Protein AF-A0A4J1Z6A0-F1 (afdb_monomer_lite)

Secondary structure (DSSP, 8-state):
-EEEEE--SS--HHHHHHHHHHHHHHHHT-EEEEESSGGG-----TT-EEE--HHHHHHHHHHTT-------S-GGGGGGGSS-----BHHHHHH-GGGTTEEE--SSSSSSS--EEESSGGGGTTT---TT-B-

Structure (mmCIF, N/CA/C/O backbone):
data_AF-A0A4J1Z6A0-F1
#
_entry.id   AF-A0A4J1Z6A0-F1
#
loop_
_atom_site.group_PDB
_atom_site.id
_atom_site.type_symbol
_atom_site.label_atom_id
_atom_site.l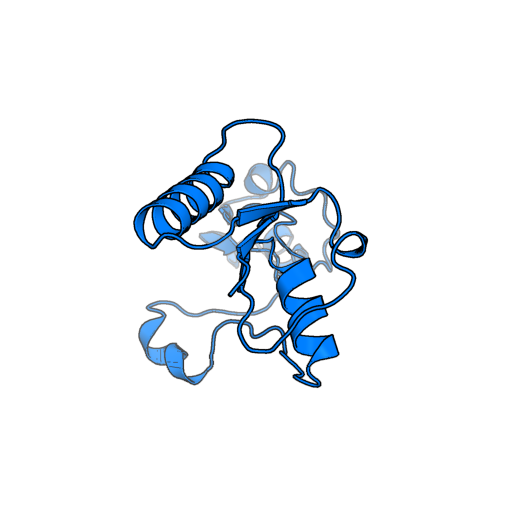abel_alt_id
_atom_site.label_comp_id
_atom_site.label_asym_id
_atom_site.label_entity_id
_atom_site.label_seq_id
_atom_site.pdbx_PDB_ins_code
_atom_site.Cartn_x
_atom_site.Cartn_y
_atom_site.Cartn_z
_atom_site.occupancy
_atom_site.B_iso_or_equiv
_atom_site.auth_seq_id
_atom_site.auth_comp_id
_atom_site.auth_asym_id
_atom_site.auth_atom_id
_atom_site.pdbx_PDB_model_num
ATOM 1 N N . MET A 1 1 ? -22.231 -5.501 18.403 1.00 88.56 1 MET A N 1
ATOM 2 C CA . MET A 1 1 ? -21.042 -5.338 17.555 1.00 88.56 1 MET A CA 1
ATOM 3 C C . MET A 1 1 ? -20.635 -3.884 17.650 1.00 88.56 1 MET A C 1
ATOM 5 O O . MET A 1 1 ? -21.509 -3.027 17.607 1.00 88.56 1 MET A O 1
ATOM 9 N N . VAL A 1 2 ? -19.350 -3.600 17.847 1.00 94.88 2 VAL A N 1
ATOM 10 C CA . VAL A 1 2 ? -18.831 -2.230 17.807 1.00 94.88 2 VAL A CA 1
ATOM 11 C C . VAL A 1 2 ? -18.004 -2.052 16.539 1.00 94.88 2 VAL A C 1
ATOM 13 O O . VAL A 1 2 ? -17.183 -2.900 16.184 1.00 94.88 2 VAL A O 1
ATOM 16 N N . VAL A 1 3 ? -18.213 -0.936 15.842 1.00 95.56 3 VAL A N 1
ATOM 17 C CA . VAL A 1 3 ? -17.451 -0.563 14.650 1.00 95.56 3 VAL A CA 1
ATOM 18 C C . VAL A 1 3 ? -16.458 0.539 15.017 1.00 95.56 3 VAL A C 1
ATOM 20 O O . VAL A 1 3 ? -16.799 1.718 15.132 1.00 95.56 3 VAL A O 1
ATOM 23 N N . TYR A 1 4 ? -15.197 0.158 15.188 1.00 94.75 4 TYR A N 1
ATOM 24 C CA . TYR A 1 4 ? -14.092 1.075 15.444 1.00 94.75 4 TYR A CA 1
ATOM 25 C C . TYR A 1 4 ? -13.589 1.663 14.128 1.00 94.75 4 TYR A C 1
ATOM 27 O O . TYR A 1 4 ? -13.128 0.934 13.249 1.00 94.75 4 TYR A O 1
ATOM 35 N N . ILE A 1 5 ? -13.624 2.987 13.975 1.00 93.56 5 ILE A N 1
ATOM 36 C CA . ILE A 1 5 ? -13.215 3.651 12.728 1.00 93.56 5 ILE A CA 1
ATOM 37 C C . ILE A 1 5 ? -12.113 4.670 13.005 1.00 93.56 5 ILE A C 1
ATOM 39 O O . ILE A 1 5 ? -12.300 5.636 13.748 1.00 93.56 5 ILE A O 1
ATOM 43 N N . ARG A 1 6 ? -10.955 4.495 12.355 1.00 92.25 6 ARG A N 1
ATOM 44 C CA . ARG A 1 6 ? -9.810 5.397 12.522 1.00 92.25 6 ARG A CA 1
ATOM 45 C C . ARG A 1 6 ? -10.157 6.816 12.087 1.00 92.25 6 ARG A C 1
ATOM 4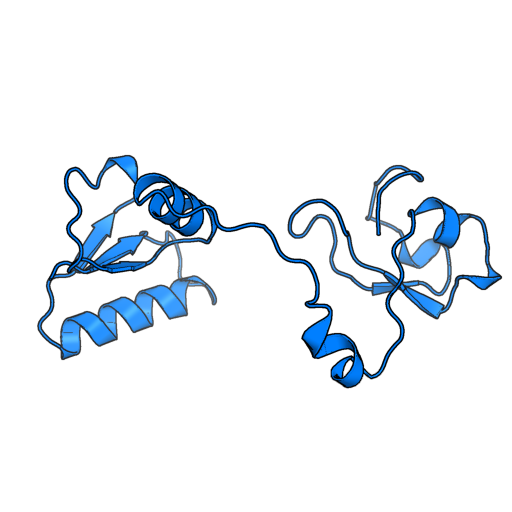7 O O . ARG A 1 6 ? -10.390 7.068 10.898 1.00 92.25 6 ARG A O 1
ATOM 54 N N . GLN A 1 7 ? -10.084 7.763 13.017 1.00 89.12 7 GLN A N 1
ATOM 55 C CA . GLN A 1 7 ? -10.358 9.170 12.761 1.00 89.12 7 GLN A CA 1
ATOM 56 C C . GLN A 1 7 ? -9.444 9.714 11.653 1.00 89.12 7 GLN A C 1
ATOM 58 O O . GLN A 1 7 ? -8.237 9.463 11.618 1.00 89.12 7 GLN A O 1
ATOM 63 N N . SER A 1 8 ? -10.032 10.463 10.722 1.00 81.19 8 SER A N 1
ATOM 64 C CA . SER A 1 8 ? -9.306 11.138 9.643 1.00 81.19 8 SER A CA 1
ATOM 65 C C . SER A 1 8 ? -9.349 12.642 9.882 1.00 81.19 8 SER A C 1
ATOM 67 O O . SER A 1 8 ? -10.412 13.186 10.163 1.00 81.19 8 SER A O 1
ATOM 69 N N . LYS A 1 9 ? -8.195 13.315 9.795 1.00 70.50 9 LYS A N 1
ATOM 70 C CA . LYS A 1 9 ? -8.083 14.755 10.093 1.00 70.50 9 LYS A CA 1
ATOM 71 C C . LYS A 1 9 ? -8.747 15.654 9.043 1.00 70.50 9 LYS A C 1
ATOM 73 O O . LYS A 1 9 ? -9.111 16.775 9.368 1.00 70.50 9 LYS A O 1
ATOM 78 N N . LEU A 1 10 ? -8.882 15.181 7.803 1.00 67.44 10 LEU A N 1
ATOM 79 C CA . LEU A 1 10 ? -9.472 15.918 6.683 1.00 67.44 10 LEU A CA 1
ATOM 80 C C . LEU A 1 10 ? -10.224 14.964 5.745 1.00 67.44 10 LEU A C 1
ATOM 82 O O . LEU A 1 10 ? -9.853 13.784 5.665 1.00 67.44 10 LEU A O 1
ATOM 86 N N . PRO A 1 11 ? -11.219 15.466 4.990 1.00 61.41 11 PRO A N 1
ATOM 87 C CA . PRO A 1 11 ? -11.776 14.739 3.864 1.00 61.41 11 PRO A CA 1
ATOM 88 C C . PRO A 1 11 ? -10.687 14.466 2.813 1.00 61.41 11 PRO A C 1
ATOM 90 O O . PRO A 1 11 ? -9.989 15.377 2.377 1.00 61.41 11 PRO A O 1
ATOM 93 N N . SER A 1 12 ? -10.524 13.214 2.410 1.00 63.91 12 SER A N 1
ATOM 94 C CA . SER A 1 12 ? -9.684 12.759 1.298 1.00 63.91 12 SER A CA 1
ATOM 95 C C . SER A 1 12 ? -10.342 11.537 0.658 1.00 63.91 12 SER A C 1
ATOM 97 O O . SER A 1 12 ? -11.224 10.927 1.258 1.00 63.91 12 SER A O 1
ATOM 99 N N . GLU A 1 13 ? -9.902 11.109 -0.523 1.00 58.53 13 GLU A N 1
ATOM 100 C CA . GLU A 1 13 ? -10.400 9.860 -1.128 1.00 58.53 13 GLU A CA 1
ATOM 101 C C . GLU A 1 13 ? -10.258 8.657 -0.178 1.00 58.53 13 GLU A C 1
ATOM 103 O O . GLU A 1 13 ? -11.104 7.774 -0.129 1.00 58.53 13 GLU A O 1
ATOM 108 N N . VAL A 1 14 ? -9.226 8.645 0.668 1.00 61.69 14 VAL A N 1
ATOM 109 C CA . VAL A 1 14 ? -9.061 7.603 1.691 1.00 61.69 14 VAL A CA 1
ATOM 110 C C . VAL A 1 14 ? -10.047 7.782 2.851 1.00 61.69 14 VAL A C 1
ATOM 112 O O . VAL A 1 14 ? -10.492 6.803 3.453 1.00 61.69 14 VAL A O 1
ATOM 115 N N . SER A 1 15 ? -10.431 9.022 3.162 1.00 68.44 15 SER A N 1
ATOM 116 C CA . SER A 1 15 ? -11.455 9.292 4.169 1.00 68.44 15 SER A CA 1
ATOM 117 C C . SER A 1 15 ? -12.860 8.954 3.677 1.00 68.44 15 SER A C 1
ATOM 119 O O . SER A 1 15 ? -13.707 8.695 4.526 1.00 68.44 15 SER A O 1
ATOM 121 N N . ILE A 1 16 ? -13.137 8.955 2.362 1.00 84.69 16 ILE A N 1
ATOM 122 C CA . ILE A 1 16 ? -14.490 8.651 1.868 1.00 84.69 16 ILE A CA 1
ATOM 123 C C . ILE A 1 16 ? -14.883 7.212 2.205 1.00 84.69 16 ILE A C 1
ATOM 125 O O . ILE A 1 16 ? -16.015 6.969 2.597 1.00 84.69 16 ILE A O 1
ATOM 129 N N . ASN A 1 17 ? -13.928 6.276 2.191 1.00 88.00 17 ASN A N 1
ATOM 130 C CA . ASN A 1 17 ? -14.171 4.889 2.587 1.00 88.00 17 ASN A CA 1
ATOM 131 C C . ASN A 1 17 ? -14.574 4.793 4.062 1.00 88.00 17 ASN A C 1
ATOM 133 O O . ASN A 1 17 ? -15.518 4.091 4.408 1.00 88.00 17 ASN A O 1
ATOM 137 N N . LYS A 1 18 ? -13.887 5.541 4.929 1.00 88.25 18 LYS A N 1
ATOM 138 C CA . LYS A 1 18 ? -14.187 5.597 6.366 1.00 88.25 18 LYS A CA 1
ATOM 139 C C . LYS A 1 18 ? -15.512 6.303 6.641 1.00 88.25 18 LYS A C 1
ATOM 141 O O . LYS A 1 18 ? -16.255 5.867 7.509 1.00 88.25 18 LYS A O 1
ATOM 146 N N . TYR A 1 19 ? -15.821 7.356 5.887 1.00 87.75 19 TYR A N 1
ATOM 147 C CA . TYR A 1 19 ? -17.119 8.024 5.935 1.00 87.75 19 TYR A CA 1
ATOM 148 C C . TYR A 1 19 ? -18.245 7.075 5.512 1.00 87.75 19 TYR A C 1
ATOM 150 O O . TYR A 1 19 ? -19.218 6.921 6.239 1.00 87.75 19 TYR A O 1
ATOM 158 N N . ASN A 1 20 ? -18.084 6.363 4.397 1.00 91.69 20 ASN A N 1
ATOM 159 C CA . ASN A 1 20 ? -19.056 5.374 3.938 1.00 91.69 20 ASN A CA 1
ATOM 160 C C . ASN A 1 20 ? -19.239 4.243 4.959 1.00 91.69 20 ASN A C 1
ATOM 162 O O . ASN A 1 20 ? -20.366 3.813 5.180 1.00 91.69 20 ASN A O 1
ATOM 166 N N . ALA A 1 21 ? -18.164 3.799 5.620 1.00 92.31 21 ALA A N 1
ATOM 167 C CA . ALA A 1 21 ? -18.254 2.831 6.711 1.00 92.31 21 ALA A CA 1
ATOM 168 C C . ALA A 1 21 ? -19.054 3.377 7.909 1.00 92.31 21 ALA A C 1
ATOM 170 O O . ALA A 1 21 ? -19.903 2.665 8.436 1.00 92.31 21 ALA A O 1
ATOM 171 N N . GLN A 1 22 ? -18.849 4.645 8.294 1.00 91.38 22 GLN A N 1
ATOM 172 C CA . GLN A 1 22 ? -19.653 5.306 9.335 1.00 91.38 22 GLN A CA 1
ATOM 173 C C . GLN A 1 22 ? -21.131 5.378 8.943 1.00 91.38 22 GLN A C 1
ATOM 175 O O . GLN A 1 22 ? -21.993 5.038 9.748 1.00 91.38 22 GLN A O 1
ATOM 180 N N . VAL A 1 23 ? -21.429 5.788 7.705 1.00 92.75 23 VAL A N 1
ATOM 181 C CA . VAL A 1 23 ? -22.804 5.853 7.186 1.00 92.75 23 VAL A CA 1
ATOM 182 C C . VAL A 1 23 ? -23.444 4.464 7.177 1.00 92.75 23 VAL A C 1
ATOM 184 O O . VAL A 1 23 ? -24.575 4.317 7.626 1.00 92.75 23 VAL A O 1
ATOM 187 N N . GLY A 1 24 ? -22.727 3.440 6.711 1.00 95.19 24 GLY A N 1
ATOM 188 C CA . GLY A 1 24 ? -23.211 2.060 6.695 1.00 95.19 24 GLY A CA 1
ATOM 189 C C . GLY A 1 24 ? -23.536 1.534 8.093 1.00 95.19 24 GLY A C 1
ATOM 190 O O . GLY A 1 24 ? -24.629 1.016 8.301 1.00 95.19 24 GLY A O 1
ATOM 191 N N . ALA A 1 25 ? -22.631 1.732 9.054 1.00 95.00 25 ALA A N 1
ATOM 192 C CA . ALA A 1 25 ? -22.842 1.344 10.448 1.00 95.00 25 ALA A CA 1
ATOM 193 C C . ALA A 1 25 ? -24.035 2.088 11.074 1.00 95.00 25 ALA A C 1
ATOM 195 O O . ALA A 1 25 ? -24.900 1.463 11.684 1.00 95.00 25 ALA A O 1
ATOM 196 N N . TYR A 1 26 ? -24.149 3.400 10.835 1.00 92.94 26 TYR A N 1
ATOM 197 C CA . TYR A 1 26 ? -25.288 4.201 11.289 1.00 92.94 26 TYR A CA 1
ATOM 198 C C . TYR A 1 26 ? -26.625 3.675 10.749 1.00 92.94 26 TYR A C 1
ATOM 200 O O . TYR A 1 26 ? -27.576 3.510 11.509 1.00 92.94 26 TYR A O 1
ATOM 208 N N . LEU A 1 27 ? -26.700 3.374 9.448 1.00 96.38 27 LEU A N 1
ATOM 209 C CA . LEU A 1 27 ? -27.916 2.851 8.816 1.00 96.38 27 LEU A CA 1
ATOM 210 C C . LEU A 1 27 ? -28.308 1.456 9.326 1.00 96.38 27 LEU A C 1
ATOM 212 O O . LEU A 1 27 ? -29.483 1.101 9.263 1.00 96.38 27 LEU A O 1
ATOM 216 N N . GLN A 1 28 ? -27.347 0.676 9.822 1.00 95.69 28 GLN A N 1
ATOM 217 C CA . GLN A 1 28 ? -27.584 -0.635 10.431 1.00 95.69 28 GLN A CA 1
ATOM 218 C C . GLN A 1 28 ? -27.911 -0.553 11.931 1.00 95.69 28 GLN A C 1
ATOM 220 O O . GLN A 1 28 ? -28.310 -1.555 12.517 1.00 95.69 28 GLN A O 1
ATOM 225 N N . GLY A 1 29 ? -27.807 0.631 12.546 1.00 95.44 2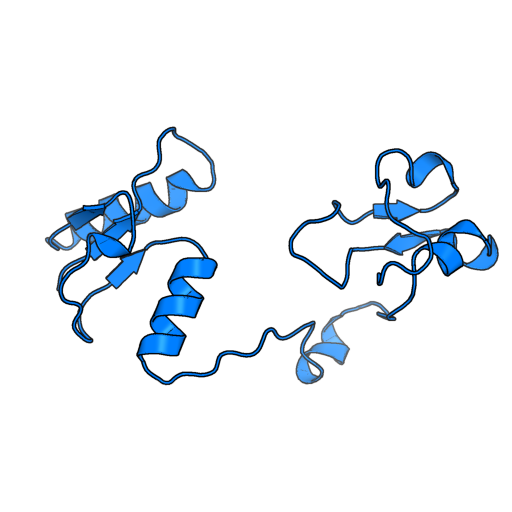9 GLY A N 1
ATOM 226 C CA . GLY A 1 29 ? -28.016 0.815 13.984 1.00 95.44 29 GLY A CA 1
ATOM 227 C C . GLY A 1 29 ? -26.844 0.331 14.843 1.00 95.44 29 GLY A C 1
ATOM 228 O O . GLY A 1 29 ? -27.027 0.092 16.034 1.00 95.44 29 GLY A O 1
ATOM 229 N N . GLU A 1 30 ? -25.659 0.187 14.251 1.00 95.69 30 GLU A N 1
ATOM 230 C CA . GLU A 1 30 ? -24.453 -0.266 14.940 1.00 95.69 30 GLU A CA 1
ATOM 231 C C . GLU A 1 30 ? -23.789 0.870 15.724 1.00 95.69 30 GLU A C 1
ATOM 233 O O . GLU A 1 30 ? -23.823 2.042 15.329 1.00 95.69 30 GLU A O 1
ATOM 238 N N . GLU A 1 31 ? -23.129 0.522 16.827 1.00 94.81 31 GLU A N 1
ATOM 239 C CA . GLU A 1 31 ? -22.330 1.476 17.590 1.00 94.81 31 GLU A CA 1
ATOM 240 C C . GLU A 1 31 ? -21.026 1.789 16.847 1.00 94.81 31 GLU A C 1
ATOM 242 O O . GLU A 1 31 ? -20.259 0.890 16.500 1.00 94.81 31 GLU A O 1
ATOM 247 N N . VAL A 1 32 ? -20.749 3.078 16.630 1.00 94.44 32 VAL A N 1
ATOM 248 C CA . VAL A 1 32 ? -19.511 3.542 15.992 1.00 94.44 32 VAL A CA 1
ATOM 249 C C . VAL A 1 32 ? -18.638 4.270 17.003 1.00 94.44 32 VAL A C 1
ATOM 251 O O . VAL A 1 32 ? -19.037 5.302 17.546 1.00 94.44 32 VAL A O 1
ATOM 254 N N . ILE A 1 33 ? -17.403 3.797 17.178 1.00 94.75 33 ILE A N 1
ATOM 255 C CA . ILE A 1 33 ? -16.388 4.453 18.007 1.00 94.75 33 ILE A CA 1
ATOM 256 C C . ILE A 1 33 ? -15.261 4.967 17.113 1.00 94.75 33 ILE A C 1
ATOM 258 O O . ILE A 1 33 ? -14.559 4.206 16.445 1.00 94.75 33 ILE A O 1
ATOM 262 N N . LEU A 1 34 ? -15.065 6.285 17.106 1.00 93.12 34 LEU A N 1
ATOM 263 C CA . LEU A 1 34 ? -13.921 6.897 16.435 1.00 93.12 34 LEU A CA 1
ATOM 264 C C . LEU A 1 34 ? -12.702 6.871 17.356 1.00 93.12 34 LEU A C 1
ATOM 266 O O . LEU A 1 34 ? -12.808 7.246 18.520 1.00 93.12 34 LEU A O 1
ATOM 270 N N . TYR A 1 35 ? -11.544 6.489 16.822 1.00 93.06 35 TYR A N 1
ATOM 271 C CA . TYR A 1 35 ? -10.294 6.422 17.588 1.00 93.06 35 TYR A CA 1
ATOM 272 C C . TYR A 1 35 ? -9.120 7.035 16.816 1.00 93.06 35 TYR A C 1
ATOM 274 O O . TYR A 1 35 ? -9.147 7.100 15.581 1.00 93.06 35 TYR A O 1
ATOM 282 N N . GLN A 1 36 ? -8.075 7.487 17.516 1.00 91.12 36 GLN A N 1
ATOM 283 C CA . GLN A 1 36 ? -6.886 8.093 16.892 1.00 91.12 36 GLN A CA 1
ATOM 284 C C . GLN A 1 36 ? -5.666 7.180 16.852 1.00 91.12 36 GLN A C 1
ATOM 286 O O . GLN A 1 36 ? -4.791 7.395 16.012 1.00 91.12 36 GLN A O 1
ATOM 291 N N . SER A 1 37 ? -5.598 6.181 17.721 1.00 89.44 37 SER A N 1
ATOM 292 C CA . SER A 1 37 ? -4.542 5.180 17.804 1.00 89.44 37 SER A CA 1
ATOM 293 C C . SER A 1 37 ? -5.138 3.824 18.150 1.00 89.44 37 SER A C 1
ATOM 295 O O . SER A 1 37 ? -6.008 3.732 19.009 1.00 89.44 37 SER A O 1
ATOM 297 N N . PHE A 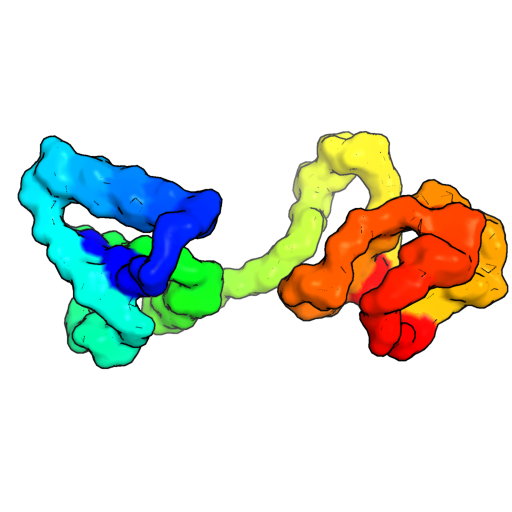1 38 ? -4.634 2.757 17.528 1.00 87.81 38 PHE A N 1
ATOM 298 C CA . PHE A 1 38 ? -5.094 1.393 17.808 1.00 87.81 38 PHE A CA 1
ATOM 299 C C . PHE A 1 38 ? -4.963 1.017 19.298 1.00 87.81 38 PHE A C 1
ATOM 301 O O . PHE A 1 38 ? -5.749 0.233 19.811 1.00 87.81 38 PHE A O 1
ATOM 308 N N . SER A 1 39 ? -4.031 1.646 20.024 1.00 88.69 39 SER A N 1
ATOM 309 C CA . SER A 1 39 ? -3.869 1.486 21.477 1.00 88.69 39 SER A CA 1
ATOM 310 C C . SER A 1 39 ? -5.049 1.991 22.322 1.00 88.69 39 SER A C 1
ATOM 312 O O . SER A 1 39 ? -5.085 1.725 23.519 1.00 88.69 39 SER A O 1
ATOM 314 N N . GLU A 1 40 ? -5.971 2.768 21.750 1.00 92.69 40 GLU A N 1
ATOM 315 C CA . GLU A 1 40 ? -7.190 3.223 22.436 1.00 92.69 40 GLU A CA 1
ATOM 316 C C . GLU A 1 40 ? -8.236 2.106 22.557 1.00 92.69 40 GLU A C 1
ATOM 318 O O . GLU A 1 40 ? -9.096 2.164 23.438 1.00 92.69 40 GLU A O 1
ATOM 323 N N . ILE A 1 41 ? -8.147 1.075 21.709 1.00 90.62 41 ILE A N 1
ATOM 324 C CA . ILE A 1 41 ? -9.032 -0.089 21.735 1.00 90.62 41 ILE A CA 1
ATOM 325 C C . ILE A 1 41 ? -8.517 -1.049 22.812 1.00 90.62 41 ILE A C 1
ATOM 327 O O . ILE A 1 41 ? -7.487 -1.700 22.644 1.00 90.62 41 ILE A O 1
ATOM 331 N N . LYS A 1 42 ? -9.214 -1.098 23.951 1.00 86.94 42 LYS A N 1
ATOM 332 C CA . LYS A 1 42 ? -8.802 -1.901 25.117 1.00 86.94 42 LYS A CA 1
ATOM 333 C C . LYS A 1 42 ? -9.166 -3.374 24.986 1.00 86.94 42 LYS A C 1
ATOM 335 O O . LYS A 1 42 ? -8.397 -4.233 25.403 1.00 86.94 42 LYS A O 1
ATOM 340 N N . GLU A 1 43 ? -10.338 -3.639 24.430 1.00 87.12 43 GLU A N 1
ATOM 341 C CA . GLU A 1 43 ? -10.893 -4.973 24.248 1.00 87.12 43 GLU A CA 1
ATOM 342 C C . GLU A 1 43 ? -11.468 -5.052 22.839 1.00 87.12 43 GLU A C 1
ATOM 344 O O . GLU A 1 43 ? -12.061 -4.090 22.353 1.00 87.12 43 GLU A O 1
ATOM 349 N N . LEU A 1 44 ? -11.236 -6.183 22.180 1.00 87.44 44 LEU A N 1
ATOM 350 C CA . LEU A 1 44 ? -11.759 -6.473 20.856 1.00 87.44 44 LEU A CA 1
ATOM 351 C C . LEU A 1 44 ? -12.244 -7.918 20.849 1.00 87.44 44 LEU A C 1
ATOM 353 O O . LEU A 1 44 ? -11.512 -8.827 21.251 1.00 87.44 44 LEU A O 1
ATOM 357 N N . THR A 1 45 ? -13.470 -8.123 20.396 1.00 88.69 45 THR A N 1
ATOM 358 C CA . THR A 1 45 ? -14.091 -9.439 20.254 1.00 88.69 45 THR A CA 1
ATOM 359 C C . THR A 1 45 ? -14.114 -9.873 18.789 1.00 88.69 45 THR A C 1
ATOM 361 O O . THR A 1 45 ? -13.817 -9.089 17.888 1.00 88.69 45 THR A O 1
ATOM 364 N N . SER A 1 46 ? -14.470 -11.133 18.525 1.00 86.69 46 SER A N 1
ATOM 365 C CA . SER A 1 46 ? -14.652 -11.636 17.155 1.00 86.69 46 SER A CA 1
ATOM 366 C C . SER A 1 46 ? -15.792 -10.956 16.396 1.00 86.69 46 SER A C 1
ATOM 368 O O . SER A 1 46 ? -15.824 -11.037 15.172 1.00 86.69 46 SER A O 1
ATOM 370 N N . GLU A 1 47 ? -16.711 -10.308 17.114 1.00 90.62 47 GLU A N 1
ATOM 371 C CA . GLU A 1 47 ? -17.887 -9.646 16.551 1.00 90.62 47 GLU A CA 1
ATOM 372 C C . GLU A 1 47 ? -17.629 -8.176 16.210 1.00 90.62 47 GLU A C 1
ATOM 374 O O . GLU A 1 47 ? -18.491 -7.531 15.625 1.00 90.62 47 GLU A O 1
ATOM 379 N N . ASP A 1 48 ? -16.480 -7.622 16.601 1.00 91.88 48 ASP A N 1
ATOM 380 C CA . ASP A 1 48 ? -16.164 -6.214 16.378 1.00 91.88 48 ASP A CA 1
ATOM 381 C C . ASP A 1 48 ? -15.494 -5.992 15.022 1.00 91.88 48 ASP A C 1
ATOM 383 O O . ASP A 1 48 ? -14.752 -6.829 14.504 1.00 91.88 48 ASP A O 1
ATOM 387 N N . ILE A 1 49 ? -15.721 -4.809 14.452 1.00 92.31 49 ILE A N 1
ATOM 388 C CA . ILE A 1 49 ? -15.154 -4.413 13.162 1.00 92.31 49 ILE A CA 1
ATOM 389 C C . ILE A 1 49 ? -14.166 -3.273 13.380 1.00 92.31 49 ILE A C 1
ATOM 391 O O . ILE A 1 49 ? -14.499 -2.251 13.974 1.00 92.31 49 ILE A O 1
ATOM 395 N N . VAL A 1 50 ? -12.958 -3.414 12.831 1.00 92.25 50 VAL A N 1
ATOM 396 C CA . VAL A 1 50 ? -11.943 -2.352 12.823 1.00 92.25 50 VAL A CA 1
ATOM 397 C C . VAL A 1 50 ? -11.719 -1.855 11.398 1.00 92.25 50 VAL A C 1
ATOM 399 O O . VAL A 1 50 ? -11.264 -2.595 10.526 1.00 92.25 50 VAL A O 1
ATOM 402 N N . VAL A 1 51 ? -11.992 -0.572 11.169 1.00 92.31 51 VAL A N 1
ATOM 403 C CA . VAL A 1 51 ? -11.767 0.118 9.895 1.00 92.31 51 VAL A CA 1
ATOM 404 C C . VAL A 1 51 ? -10.546 1.033 10.017 1.00 92.31 51 VAL A C 1
ATOM 406 O O . VAL A 1 51 ? -10.640 2.186 10.455 1.00 92.31 51 VAL A O 1
ATOM 409 N N . ASP A 1 52 ? -9.391 0.525 9.584 1.00 90.69 52 ASP A N 1
ATOM 410 C CA . ASP A 1 52 ? -8.109 1.241 9.603 1.00 90.69 52 ASP A CA 1
ATOM 411 C C . ASP A 1 52 ? -7.252 0.956 8.354 1.00 90.69 52 ASP A C 1
ATOM 413 O O . ASP A 1 52 ? -7.694 0.341 7.382 1.00 90.69 52 ASP A O 1
ATOM 417 N N . TYR A 1 53 ? -6.017 1.452 8.357 1.00 87.31 53 TYR A N 1
ATOM 418 C CA . TYR A 1 53 ? -5.018 1.208 7.334 1.00 87.31 53 TYR A CA 1
ATOM 419 C C . TYR A 1 53 ? -4.417 -0.203 7.432 1.00 87.31 53 TYR A C 1
ATOM 421 O O . TYR A 1 53 ? -4.490 -0.897 8.444 1.00 87.31 53 TYR A O 1
ATOM 429 N N . ILE A 1 54 ? -3.748 -0.609 6.350 1.00 84.88 54 ILE A N 1
ATOM 430 C CA . ILE A 1 54 ? -3.190 -1.958 6.180 1.00 84.88 54 ILE A CA 1
ATOM 431 C C . ILE A 1 54 ? -2.209 -2.383 7.286 1.00 84.88 54 ILE A C 1
ATOM 433 O O . ILE A 1 54 ? -2.039 -3.577 7.530 1.00 84.88 54 ILE A O 1
ATOM 437 N N . MET A 1 55 ? -1.532 -1.435 7.939 1.00 85.06 55 MET A N 1
ATOM 438 C CA . MET A 1 55 ? -0.603 -1.746 9.025 1.00 85.06 55 MET A CA 1
ATOM 439 C C . MET A 1 55 ? -1.339 -2.280 10.251 1.00 85.06 55 MET A C 1
ATOM 441 O O . MET A 1 55 ? -0.982 -3.341 10.759 1.00 85.06 55 MET A O 1
ATOM 445 N N . GLU A 1 56 ? -2.381 -1.584 10.687 1.00 87.81 56 GLU A N 1
ATOM 446 C CA . GLU A 1 56 ? -3.238 -1.988 11.794 1.00 87.81 56 GLU A CA 1
ATOM 447 C C . GLU A 1 56 ? -3.996 -3.278 11.461 1.00 87.81 56 GLU A C 1
ATOM 449 O O . GLU A 1 56 ? -4.052 -4.175 12.298 1.00 87.81 56 GLU A O 1
ATOM 454 N N . THR A 1 57 ? -4.446 -3.462 10.212 1.00 86.62 57 THR A N 1
ATOM 455 C CA . THR A 1 57 ? -5.002 -4.750 9.758 1.00 86.62 57 THR A CA 1
ATOM 456 C C . THR A 1 57 ? -4.007 -5.899 9.949 1.00 86.62 57 THR A C 1
ATOM 458 O O . THR A 1 57 ? -4.360 -6.952 10.475 1.00 86.62 57 THR A O 1
ATOM 461 N N . ARG A 1 58 ? -2.737 -5.714 9.563 1.00 86.50 58 ARG A N 1
ATOM 462 C CA . ARG A 1 58 ? -1.691 -6.736 9.754 1.00 86.50 58 ARG A CA 1
ATOM 463 C C . ARG A 1 58 ? -1.390 -6.991 11.229 1.00 86.50 58 ARG A C 1
ATOM 465 O O . ARG A 1 58 ? -1.149 -8.137 11.600 1.00 86.50 58 ARG A O 1
ATOM 472 N N . ALA A 1 59 ? -1.389 -5.946 12.056 1.00 85.31 59 ALA A N 1
ATOM 473 C CA . ALA A 1 59 ? -1.196 -6.078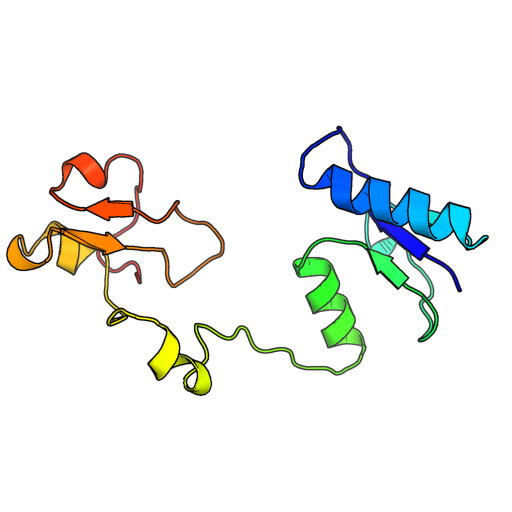 13.496 1.00 85.31 59 ALA A CA 1
ATOM 474 C C . ALA A 1 59 ? -2.326 -6.900 14.131 1.00 85.31 59 ALA A C 1
ATOM 476 O O . ALA A 1 59 ? -2.042 -7.827 14.887 1.00 85.31 59 ALA A O 1
ATOM 477 N N . LEU A 1 60 ? -3.576 -6.629 13.746 1.00 86.25 60 LEU A N 1
ATOM 478 C CA . LEU A 1 60 ? -4.745 -7.366 14.210 1.00 86.25 60 LEU A CA 1
ATOM 479 C C . LEU A 1 60 ? -4.682 -8.844 13.808 1.00 86.25 60 LEU A C 1
ATOM 481 O O . LEU A 1 60 ? -4.807 -9.721 14.657 1.00 86.25 60 LEU A O 1
ATOM 485 N N . LEU A 1 61 ? -4.400 -9.133 12.535 1.00 86.12 61 LEU A N 1
ATOM 486 C CA . LEU A 1 61 ? -4.267 -10.513 12.056 1.00 86.12 61 LEU A CA 1
ATOM 487 C C . LEU A 1 61 ? -3.163 -11.262 12.817 1.00 86.12 61 LEU A C 1
ATOM 489 O O . LEU A 1 61 ? -3.369 -12.395 13.247 1.00 86.12 61 LEU A O 1
ATOM 493 N N . LYS A 1 62 ? -2.032 -10.602 13.095 1.00 85.94 62 LYS A N 1
ATOM 494 C CA . LYS A 1 62 ? -0.968 -11.171 13.929 1.00 85.94 62 LYS A CA 1
ATOM 495 C C . LYS A 1 62 ? -1.428 -11.446 15.366 1.00 85.94 62 LYS A C 1
ATOM 497 O O . LYS A 1 62 ? -1.071 -12.490 15.906 1.00 85.94 62 LYS A O 1
ATOM 502 N N . MET A 1 63 ? -2.202 -10.550 15.984 1.00 82.62 63 MET A N 1
ATOM 503 C CA . MET A 1 63 ? -2.780 -10.768 17.322 1.00 82.62 63 MET A CA 1
ATOM 504 C C . MET A 1 63 ? -3.729 -11.970 17.350 1.00 82.62 63 MET A C 1
ATOM 506 O O . MET A 1 63 ? -3.760 -12.694 18.339 1.00 82.62 63 MET A O 1
ATOM 510 N N . MET A 1 64 ? -4.437 -12.230 16.250 1.00 83.44 64 MET A N 1
ATOM 511 C CA . MET A 1 64 ? -5.288 -13.412 16.075 1.00 83.44 64 MET A CA 1
ATOM 512 C C . MET A 1 64 ? -4.494 -14.700 15.783 1.00 83.44 64 MET A C 1
ATOM 514 O O . MET A 1 64 ? -5.087 -15.747 15.538 1.00 83.44 64 MET A O 1
ATOM 518 N N . GLY A 1 65 ? -3.157 -14.644 15.761 1.00 87.25 65 GLY A N 1
ATOM 519 C CA . GLY A 1 65 ? -2.304 -15.781 15.403 1.00 87.25 65 GLY A CA 1
ATOM 520 C C . GLY A 1 65 ? -2.264 -16.087 13.902 1.00 87.25 65 GLY A C 1
ATOM 521 O O . GLY A 1 65 ? -1.730 -17.120 13.502 1.00 87.25 65 GLY A O 1
ATOM 522 N N . LEU A 1 66 ? -2.796 -15.200 13.055 1.00 86.44 66 LEU A N 1
ATOM 523 C CA . LEU A 1 66 ? -2.789 -15.349 11.604 1.00 86.44 66 LEU A CA 1
ATOM 524 C C . LEU A 1 66 ? -1.516 -14.730 11.021 1.00 86.44 66 LEU A C 1
ATOM 526 O O . LEU A 1 66 ? -1.285 -13.521 11.093 1.00 86.44 66 LEU A O 1
ATOM 530 N N . ASN A 1 67 ? -0.684 -15.563 10.397 1.00 81.06 67 ASN A N 1
ATOM 531 C CA . ASN A 1 67 ? 0.464 -15.091 9.634 1.00 81.06 67 ASN A CA 1
ATOM 532 C C . ASN A 1 67 ? 0.028 -14.769 8.201 1.00 81.06 67 ASN A C 1
ATOM 534 O O . ASN A 1 67 ? -0.233 -15.678 7.415 1.00 81.06 67 ASN A O 1
ATOM 538 N N . VAL A 1 68 ? -0.042 -13.481 7.860 1.00 80.44 68 VAL A N 1
ATOM 539 C CA . VAL A 1 68 ? -0.379 -13.039 6.501 1.00 80.44 68 VAL A CA 1
ATOM 540 C C . VAL A 1 68 ? 0.895 -12.622 5.779 1.00 80.44 68 VAL A C 1
ATOM 542 O O . VAL A 1 68 ? 1.409 -11.526 6.029 1.00 80.44 68 VAL A O 1
ATOM 545 N N . PRO A 1 69 ? 1.435 -13.473 4.892 1.00 76.12 69 PRO A N 1
ATOM 546 C CA . PRO A 1 69 ? 2.606 -13.107 4.122 1.00 76.12 69 PRO A CA 1
ATOM 547 C C . PRO A 1 69 ? 2.256 -11.986 3.139 1.00 76.12 69 PRO A C 1
ATOM 549 O O . PRO A 1 69 ? 1.124 -11.836 2.674 1.00 76.12 69 PRO A O 1
ATOM 552 N N . VAL A 1 70 ? 3.259 -11.176 2.819 1.00 72.31 70 VAL A N 1
ATOM 553 C CA . VAL A 1 70 ? 3.139 -10.186 1.754 1.00 72.31 70 VAL A CA 1
ATOM 554 C C . VAL A 1 70 ? 3.323 -10.925 0.437 1.00 72.31 70 VAL A C 1
ATOM 556 O O . VAL A 1 70 ? 4.449 -11.224 0.048 1.00 72.31 70 VAL A O 1
ATOM 559 N N . TYR A 1 71 ? 2.215 -11.257 -0.219 1.00 70.06 71 TYR A N 1
ATOM 560 C CA . TYR A 1 71 ? 2.258 -11.823 -1.559 1.00 70.06 71 TYR A CA 1
ATOM 561 C C . TYR A 1 71 ? 2.550 -10.720 -2.581 1.00 70.06 71 TYR A C 1
ATOM 563 O O . TYR A 1 71 ? 1.923 -9.658 -2.570 1.00 70.06 71 TYR A O 1
ATOM 571 N N . ASP A 1 72 ? 3.519 -10.987 -3.454 1.00 73.38 72 ASP A N 1
ATOM 572 C CA . ASP A 1 72 ? 3.612 -10.321 -4.753 1.00 73.38 72 ASP A CA 1
ATOM 573 C C . ASP A 1 72 ? 2.580 -10.960 -5.708 1.00 73.38 72 ASP A C 1
ATOM 575 O O . ASP A 1 72 ? 1.757 -11.771 -5.276 1.00 73.38 72 ASP A O 1
ATOM 579 N N . TYR A 1 73 ? 2.585 -10.606 -6.992 1.00 78.56 73 TYR A N 1
ATOM 580 C CA . TYR A 1 73 ? 1.624 -11.147 -7.957 1.00 78.56 73 TYR A CA 1
ATOM 581 C C . TYR A 1 73 ? 1.523 -12.697 -7.889 1.00 78.56 73 TYR A C 1
ATOM 583 O O . TYR A 1 73 ? 2.534 -13.374 -8.118 1.00 78.56 73 TYR A O 1
ATOM 591 N N . PRO A 1 74 ? 0.335 -13.270 -7.593 1.00 82.81 74 PRO A N 1
ATOM 592 C CA . PRO A 1 74 ? 0.161 -14.710 -7.373 1.00 82.81 74 PRO A CA 1
ATOM 593 C C . PRO A 1 74 ? 0.481 -15.536 -8.616 1.00 82.81 74 PRO A C 1
ATOM 595 O O . PRO A 1 74 ? -0.031 -15.247 -9.695 1.00 82.81 74 PRO A O 1
ATOM 598 N N . ILE A 1 75 ? 1.281 -16.596 -8.484 1.00 84.88 75 ILE A N 1
ATOM 599 C CA . ILE A 1 75 ? 1.704 -17.413 -9.633 1.00 84.88 75 ILE A CA 1
ATOM 600 C C . ILE A 1 75 ? 0.512 -18.006 -10.399 1.00 84.88 75 ILE A C 1
ATOM 602 O O . ILE A 1 75 ? 0.564 -18.134 -11.621 1.00 84.88 75 ILE A O 1
ATOM 606 N N . GLU A 1 76 ? -0.575 -18.282 -9.686 1.00 90.00 76 GLU A N 1
ATOM 607 C CA . GLU A 1 76 ? -1.853 -18.773 -10.188 1.00 90.00 76 GLU A CA 1
ATOM 608 C C . GLU A 1 76 ? -2.498 -17.796 -11.176 1.00 90.00 76 GLU A C 1
ATOM 610 O O . GLU A 1 76 ? -3.213 -18.213 -12.078 1.00 90.00 76 GLU A O 1
ATOM 615 N N . LEU A 1 77 ? -2.217 -16.496 -11.051 1.00 90.00 77 LEU A N 1
ATOM 616 C CA . LEU A 1 77 ? -2.765 -15.461 -11.924 1.00 90.00 77 LEU A CA 1
ATOM 617 C C . LEU A 1 77 ? -1.864 -15.131 -13.121 1.00 90.00 77 LEU A C 1
ATOM 619 O O . LEU A 1 77 ? -2.197 -14.250 -13.915 1.00 90.00 77 LEU A O 1
ATOM 623 N N . LYS A 1 78 ? -0.730 -15.827 -13.282 1.00 89.88 78 LYS A N 1
ATOM 624 C CA . LYS A 1 78 ? 0.287 -15.502 -14.293 1.00 89.88 78 LYS A CA 1
ATOM 625 C C . LYS A 1 78 ? -0.238 -15.511 -15.725 1.00 89.88 78 LYS A C 1
ATOM 627 O O . LYS A 1 78 ? 0.197 -14.687 -16.529 1.00 89.88 78 LYS A O 1
ATOM 632 N N . GLU A 1 79 ? -1.166 -16.408 -16.045 1.00 93.25 79 GLU A N 1
ATOM 633 C CA . GLU A 1 79 ? -1.784 -16.476 -17.375 1.00 93.25 79 GLU A CA 1
ATOM 634 C C . GLU A 1 79 ? -2.629 -15.236 -17.706 1.00 93.25 79 GLU A C 1
ATOM 636 O O . GLU A 1 79 ? -2.718 -14.835 -18.865 1.00 93.25 79 GLU A O 1
ATOM 641 N N . PHE A 1 80 ? -3.158 -14.558 -16.684 1.00 93.62 80 PHE A N 1
ATOM 642 C CA . PHE A 1 80 ? -4.001 -13.373 -16.832 1.00 93.62 80 PHE A CA 1
ATOM 643 C C . PHE A 1 80 ? -3.216 -12.059 -16.861 1.00 93.62 80 PHE A C 1
ATOM 645 O O . PHE A 1 80 ? -3.803 -11.002 -17.083 1.00 93.62 80 PHE A O 1
ATOM 652 N N . TYR A 1 81 ? -1.894 -12.074 -16.654 1.00 89.81 81 TYR A N 1
ATOM 653 C CA . TYR A 1 81 ? -1.116 -10.832 -16.584 1.00 89.81 81 TYR A CA 1
ATOM 654 C C . TYR A 1 81 ? -1.114 -10.041 -17.893 1.00 89.81 81 TYR A C 1
ATOM 656 O O . TYR A 1 81 ? -0.903 -8.829 -17.862 1.00 89.81 81 TYR A O 1
ATOM 664 N N . GLY A 1 82 ? -1.266 -10.713 -19.040 1.00 91.00 82 GLY A N 1
ATOM 665 C CA . GLY A 1 82 ? -1.189 -10.086 -20.367 1.00 91.00 82 GLY A CA 1
ATOM 666 C C . GLY A 1 82 ? 0.185 -9.487 -20.704 1.00 91.00 82 GLY A C 1
ATOM 667 O O . GLY A 1 82 ? 0.346 -8.831 -21.728 1.00 91.00 82 GLY A O 1
ATOM 668 N N . ARG A 1 83 ? 1.188 -9.694 -19.843 1.00 88.00 83 ARG A N 1
ATOM 669 C CA . ARG A 1 83 ? 2.559 -9.194 -19.980 1.00 88.00 83 ARG A CA 1
ATOM 670 C C . ARG A 1 83 ? 3.529 -10.079 -19.212 1.00 88.00 83 ARG A C 1
ATOM 672 O O . ARG A 1 83 ? 3.151 -10.762 -18.261 1.00 88.00 83 ARG A O 1
ATOM 679 N N . LYS A 1 84 ? 4.801 -10.026 -19.597 1.00 89.56 84 LYS A N 1
ATOM 680 C CA . LYS A 1 84 ? 5.876 -10.677 -18.845 1.00 89.56 84 LYS A CA 1
ATOM 681 C C . LYS A 1 84 ? 6.333 -9.752 -17.716 1.00 89.56 84 LYS A C 1
ATOM 683 O O . LYS A 1 84 ? 6.530 -8.560 -17.941 1.00 89.56 84 LYS A O 1
ATOM 688 N N . ILE A 1 85 ? 6.475 -10.306 -16.517 1.00 90.12 85 ILE A N 1
ATOM 689 C CA . ILE A 1 85 ? 6.958 -9.606 -15.323 1.00 90.12 85 ILE A CA 1
ATOM 690 C C . ILE A 1 85 ? 8.289 -10.243 -14.934 1.00 90.12 85 ILE A C 1
ATOM 692 O O . ILE A 1 85 ? 8.401 -11.470 -14.906 1.00 90.12 85 ILE A O 1
ATOM 696 N N . TYR A 1 86 ? 9.281 -9.408 -14.649 1.00 89.44 86 TYR A N 1
ATOM 697 C CA . TYR A 1 86 ? 10.624 -9.815 -14.256 1.00 89.44 86 TYR A CA 1
ATOM 698 C C . TYR A 1 86 ? 11.038 -9.001 -13.040 1.00 89.44 86 TYR A C 1
ATOM 700 O O . TYR A 1 86 ? 10.648 -7.843 -12.930 1.00 89.44 86 TYR A O 1
ATOM 708 N N . ALA A 1 87 ? 11.818 -9.611 -12.153 1.00 91.81 87 ALA A N 1
ATOM 709 C CA . ALA A 1 87 ? 12.519 -8.871 -11.117 1.00 91.81 87 ALA A CA 1
ATOM 710 C C . ALA A 1 87 ? 13.864 -8.405 -11.678 1.00 91.81 87 ALA A C 1
ATOM 712 O O . ALA A 1 87 ? 14.516 -9.171 -12.391 1.00 91.81 87 ALA A O 1
ATOM 713 N N . GLY A 1 88 ? 14.270 -7.193 -11.328 1.00 93.94 88 GLY A N 1
ATOM 714 C CA . GLY A 1 88 ? 15.566 -6.643 -11.704 1.00 93.94 88 GLY A CA 1
ATOM 715 C C . GLY A 1 88 ? 16.068 -5.644 -10.675 1.00 93.94 88 GLY A C 1
ATOM 716 O O . GLY A 1 88 ? 15.534 -5.536 -9.566 1.00 93.94 88 GLY A O 1
ATOM 717 N N . ILE A 1 89 ? 17.098 -4.900 -11.054 1.00 96.38 89 ILE A N 1
ATOM 718 C CA . ILE A 1 89 ? 17.604 -3.770 -10.271 1.00 96.38 89 ILE A CA 1
ATOM 719 C C . ILE A 1 89 ? 17.629 -2.499 -11.114 1.00 96.38 89 ILE A C 1
ATOM 721 O O . ILE A 1 89 ? 17.761 -2.542 -12.338 1.00 96.38 89 ILE A O 1
ATOM 725 N N . LEU A 1 90 ? 17.516 -1.343 -10.464 1.00 95.38 90 LEU A N 1
ATOM 726 C CA . LEU A 1 90 ? 17.432 -0.050 -11.147 1.00 95.38 90 LEU A CA 1
ATOM 727 C C . LEU A 1 90 ? 18.604 0.191 -12.118 1.00 95.38 90 LEU A C 1
ATOM 729 O O . LEU A 1 90 ? 18.416 0.727 -13.210 1.00 95.38 90 LEU A O 1
ATOM 733 N N . GLY A 1 91 ? 19.803 -0.260 -11.754 1.00 95.69 91 GLY A N 1
ATOM 734 C CA . GLY A 1 91 ? 21.019 -0.155 -12.552 1.00 95.69 91 GLY A CA 1
ATOM 735 C C . GLY A 1 91 ? 20.947 -0.878 -13.896 1.00 95.69 91 GLY A C 1
ATOM 736 O O . GLY A 1 91 ? 21.572 -0.420 -14.848 1.00 95.69 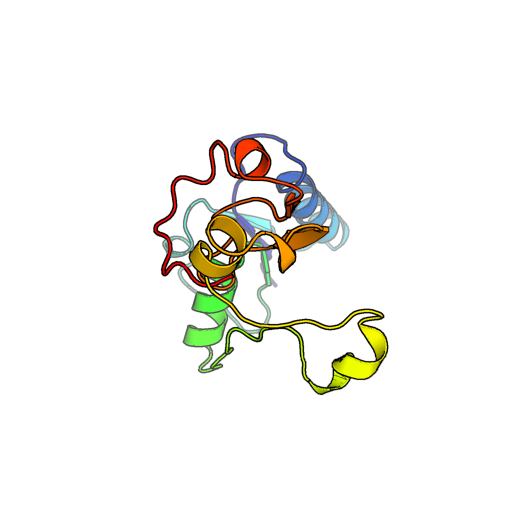91 GLY A O 1
ATOM 737 N N . GLU A 1 92 ? 20.163 -1.952 -14.020 1.00 95.94 92 GLU A N 1
ATOM 738 C CA . GLU A 1 92 ? 19.968 -2.652 -15.299 1.00 95.94 92 GLU A CA 1
ATOM 739 C C . GLU A 1 92 ? 19.180 -1.799 -16.294 1.00 95.94 92 GLU A C 1
ATOM 741 O O . GLU A 1 92 ? 19.395 -1.904 -17.497 1.00 95.94 92 GLU A O 1
ATOM 746 N N . ILE A 1 93 ? 18.284 -0.937 -15.812 1.00 95.50 93 ILE A N 1
ATOM 747 C CA . ILE A 1 93 ? 17.532 0.003 -16.651 1.00 95.50 93 ILE A CA 1
ATOM 748 C C . ILE A 1 93 ? 18.398 1.218 -16.994 1.00 95.50 93 ILE A C 1
ATOM 750 O O . ILE A 1 93 ? 18.378 1.698 -18.124 1.00 95.50 93 ILE A O 1
ATOM 754 N N . VAL A 1 94 ? 19.171 1.718 -16.025 1.00 93.75 94 VAL A N 1
ATOM 755 C CA . VAL A 1 94 ? 20.033 2.899 -16.200 1.00 93.75 94 VAL A CA 1
ATOM 756 C C . VAL A 1 94 ? 21.172 2.619 -17.183 1.00 93.75 94 VAL A C 1
ATOM 758 O O . VAL A 1 94 ? 21.417 3.426 -18.076 1.00 93.75 94 VAL A O 1
ATOM 761 N N . ASN A 1 95 ? 21.870 1.493 -17.013 1.00 93.81 95 ASN A N 1
ATOM 762 C CA . ASN A 1 95 ? 23.152 1.237 -17.675 1.00 93.81 95 ASN A CA 1
ATOM 763 C C . ASN A 1 95 ? 23.034 0.448 -18.986 1.00 93.81 95 ASN A C 1
ATOM 765 O O . ASN A 1 95 ? 24.014 0.364 -19.722 1.00 93.81 95 ASN A O 1
ATOM 769 N N . ILE A 1 96 ? 21.870 -0.143 -19.282 1.00 95.44 96 ILE A N 1
ATOM 770 C CA . ILE A 1 96 ? 21.657 -0.981 -20.470 1.00 95.44 96 ILE A CA 1
ATOM 771 C C . ILE A 1 96 ? 20.512 -0.374 -21.294 1.00 95.44 96 ILE A C 1
ATOM 773 O O . ILE A 1 96 ? 19.347 -0.639 -20.996 1.00 95.44 96 ILE A O 1
ATOM 777 N N . PRO A 1 97 ? 20.807 0.430 -22.333 1.00 94.50 97 PRO A N 1
ATOM 778 C CA . PRO A 1 97 ? 19.780 1.072 -23.157 1.00 94.50 97 PRO A CA 1
ATOM 779 C C . PRO A 1 97 ? 18.778 0.103 -23.801 1.00 94.50 97 PRO A C 1
ATOM 781 O O . PRO A 1 97 ? 17.612 0.452 -23.958 1.00 94.50 97 PRO A O 1
ATOM 784 N N . ASP A 1 98 ? 19.176 -1.142 -24.080 1.00 96.38 98 ASP A N 1
ATOM 785 C CA . ASP A 1 98 ? 18.280 -2.197 -24.590 1.00 96.38 98 ASP A CA 1
ATOM 786 C C . ASP A 1 98 ? 17.146 -2.559 -23.611 1.00 96.38 98 ASP A C 1
ATOM 788 O O . ASP A 1 98 ? 16.160 -3.202 -23.979 1.00 96.38 98 ASP A O 1
ATOM 792 N N . ASN A 1 99 ? 17.268 -2.156 -22.343 1.00 94.56 99 ASN A N 1
ATOM 793 C CA . ASN A 1 99 ? 16.226 -2.313 -21.340 1.00 94.56 99 ASN A CA 1
ATOM 794 C C . ASN A 1 99 ? 15.242 -1.133 -21.279 1.00 94.56 99 ASN A C 1
ATOM 796 O O . ASN A 1 99 ? 14.296 -1.191 -20.490 1.00 94.56 99 ASN A O 1
ATOM 800 N N . TRP A 1 100 ? 15.423 -0.082 -22.079 1.00 95.38 100 TRP A N 1
ATOM 801 C CA . TRP A 1 100 ? 14.469 1.024 -22.172 1.00 95.38 100 TRP A CA 1
ATOM 802 C C . TRP A 1 100 ? 13.164 0.588 -22.866 1.00 95.38 100 TRP A C 1
ATOM 804 O O . TRP A 1 100 ? 13.070 -0.480 -23.470 1.00 95.38 100 TRP A O 1
ATOM 814 N N . GLY A 1 101 ? 12.102 1.377 -22.704 1.00 95.69 101 GLY A N 1
ATOM 815 C CA . GLY A 1 101 ? 10.731 1.031 -23.094 1.00 95.69 101 GLY A CA 1
ATOM 816 C C . GLY A 1 101 ? 10.008 0.107 -22.103 1.00 95.69 101 GLY A C 1
ATOM 817 O O . GLY A 1 101 ? 8.878 -0.311 -22.359 1.00 95.69 101 GLY A O 1
ATOM 818 N N . LYS A 1 102 ? 10.624 -0.220 -20.958 1.00 95.00 102 LYS A N 1
ATOM 819 C CA . LYS A 1 102 ? 10.039 -1.088 -19.923 1.00 95.00 102 LYS A CA 1
ATOM 820 C C . LYS A 1 102 ? 9.335 -0.275 -18.839 1.00 95.00 102 LYS A C 1
ATOM 822 O O . LYS A 1 102 ? 9.815 0.775 -18.417 1.00 95.00 102 LYS A O 1
ATOM 827 N N . PHE A 1 103 ? 8.202 -0.790 -18.363 1.00 95.38 103 PHE A N 1
ATOM 828 C CA . PHE A 1 103 ? 7.550 -0.298 -17.149 1.00 95.38 103 PHE A CA 1
ATOM 829 C C . PHE A 1 103 ? 8.265 -0.851 -15.911 1.00 95.38 103 PHE A C 1
ATOM 831 O O . PHE A 1 103 ? 8.393 -2.067 -15.783 1.00 95.38 103 PHE A O 1
ATOM 838 N N . ILE A 1 104 ? 8.670 0.027 -14.994 1.00 94.00 104 ILE A N 1
ATOM 839 C CA . ILE A 1 104 ? 9.348 -0.323 -13.739 1.00 94.00 104 ILE A CA 1
ATOM 840 C C . ILE A 1 104 ? 8.506 0.103 -12.535 1.00 94.00 104 ILE A C 1
ATOM 842 O O . ILE A 1 104 ? 7.773 1.093 -12.598 1.00 94.00 104 ILE A O 1
ATOM 846 N N . LYS A 1 105 ? 8.613 -0.619 -11.420 1.00 92.56 105 LYS A N 1
ATOM 847 C CA . LYS A 1 105 ? 7.936 -0.320 -10.149 1.00 92.56 105 LYS A CA 1
ATOM 848 C C . LYS A 1 105 ? 8.842 -0.782 -9.003 1.00 92.56 105 LYS A C 1
ATOM 850 O O . LYS A 1 105 ? 9.558 -1.748 -9.201 1.00 92.56 105 LYS A O 1
ATOM 855 N N . PRO A 1 106 ? 8.838 -0.155 -7.815 1.00 91.94 106 PRO A N 1
ATOM 856 C CA . PRO A 1 106 ? 9.606 -0.698 -6.700 1.00 91.94 106 PRO A CA 1
ATOM 857 C C . PRO A 1 106 ? 9.073 -2.082 -6.315 1.00 91.94 106 PRO A C 1
ATOM 859 O O . PRO A 1 106 ? 7.865 -2.247 -6.106 1.00 91.94 106 PRO A O 1
ATOM 862 N N . LYS A 1 107 ? 9.980 -3.055 -6.195 1.00 89.12 107 LYS A N 1
ATOM 863 C CA . LYS A 1 107 ? 9.667 -4.384 -5.660 1.00 89.12 107 LYS A CA 1
ATOM 864 C C . LYS A 1 107 ? 9.724 -4.395 -4.133 1.00 89.12 107 LYS A C 1
ATOM 866 O O . LYS A 1 107 ? 8.890 -5.019 -3.481 1.00 89.12 107 LYS A O 1
ATOM 871 N N . ALA A 1 108 ? 10.700 -3.696 -3.555 1.00 81.75 108 ALA A N 1
ATOM 872 C CA . ALA A 1 108 ? 10.814 -3.527 -2.111 1.00 81.75 108 ALA A CA 1
ATOM 873 C C . ALA A 1 108 ? 10.111 -2.245 -1.647 1.00 81.75 108 ALA A C 1
ATOM 875 O O . ALA A 1 108 ? 10.152 -1.226 -2.321 1.00 81.75 108 ALA A O 1
ATOM 876 N N . GLY A 1 109 ? 9.505 -2.273 -0.459 1.00 73.75 109 GLY A N 1
ATOM 877 C CA . GLY A 1 109 ? 8.891 -1.087 0.145 1.00 73.75 109 GLY A CA 1
ATOM 878 C C . GLY A 1 109 ? 7.576 -0.645 -0.513 1.00 73.75 109 GLY A C 1
ATOM 879 O O . GLY A 1 109 ? 7.341 -0.777 -1.712 1.00 73.75 109 GLY A O 1
ATOM 880 N N . SER A 1 110 ? 6.666 -0.107 0.299 1.00 70.31 110 SER A N 1
ATOM 881 C CA . SER A 1 110 ? 5.379 0.379 -0.203 1.00 70.31 110 SER A CA 1
ATOM 882 C C . SER A 1 110 ? 5.538 1.784 -0.779 1.00 70.31 110 SER A C 1
ATOM 884 O O . SER A 1 110 ? 5.909 2.704 -0.055 1.00 70.31 110 SER A O 1
ATOM 886 N N . LYS A 1 111 ? 5.215 1.951 -2.069 1.00 75.69 111 LYS A N 1
ATOM 887 C CA . LYS A 1 111 ? 5.114 3.255 -2.755 1.00 75.69 111 LYS A CA 1
ATOM 888 C C . LYS A 1 111 ? 6.400 4.101 -2.744 1.00 75.69 111 LYS A C 1
ATOM 890 O O . LYS A 1 111 ? 6.316 5.323 -2.713 1.00 75.69 111 LYS A O 1
ATOM 895 N N . VAL A 1 112 ? 7.575 3.470 -2.818 1.00 89.25 112 VAL A N 1
ATOM 896 C CA . VAL A 1 112 ? 8.860 4.199 -2.859 1.00 89.25 112 VAL A CA 1
ATOM 897 C C . VAL A 1 112 ? 8.961 5.116 -4.085 1.00 89.25 112 VAL A C 1
ATOM 899 O O . VAL A 1 112 ? 9.449 6.234 -3.980 1.00 89.25 112 VAL A O 1
ATOM 902 N N . PHE A 1 113 ? 8.414 4.693 -5.227 1.00 91.75 113 PHE A N 1
ATOM 903 C CA . PHE A 1 113 ? 8.119 5.569 -6.358 1.00 91.75 113 PHE A CA 1
ATOM 904 C C . PHE A 1 113 ? 6.888 5.073 -7.127 1.00 91.75 113 PHE A C 1
ATOM 906 O O . PHE A 1 113 ? 6.533 3.889 -7.082 1.00 91.75 113 PHE A O 1
ATOM 913 N N . THR A 1 114 ? 6.228 5.980 -7.849 1.00 91.19 114 THR A N 1
ATOM 914 C CA . THR A 1 114 ? 5.144 5.629 -8.776 1.00 91.19 114 THR A CA 1
ATOM 915 C C . THR A 1 114 ? 5.728 4.961 -10.010 1.00 91.19 114 THR A C 1
ATOM 917 O O . THR A 1 114 ? 6.569 5.555 -10.691 1.00 91.19 114 THR A O 1
ATOM 920 N N . GLY A 1 115 ? 5.271 3.739 -10.296 1.00 92.50 115 GLY A N 1
ATOM 921 C CA . GLY A 1 115 ? 5.752 2.977 -11.442 1.00 92.50 115 GLY A CA 1
ATOM 922 C C . GLY A 1 115 ? 5.545 3.724 -12.761 1.00 92.50 115 GLY A C 1
ATOM 923 O O . GLY A 1 115 ? 4.545 4.422 -12.935 1.00 92.50 115 GLY A O 1
ATOM 924 N N . ARG A 1 116 ? 6.512 3.604 -13.669 1.00 94.69 116 ARG A N 1
ATOM 925 C CA . ARG A 1 116 ? 6.584 4.381 -14.914 1.00 94.69 116 ARG A CA 1
ATOM 926 C C . ARG A 1 116 ? 7.290 3.602 -16.014 1.00 94.69 116 ARG A C 1
ATOM 928 O O . ARG A 1 116 ? 8.074 2.704 -15.722 1.00 94.69 116 ARG A O 1
ATOM 935 N N . VAL A 1 117 ? 7.021 3.961 -17.266 1.00 96.50 117 VAL A N 1
ATOM 936 C CA . VAL A 1 117 ? 7.818 3.501 -18.412 1.00 96.50 117 VAL A CA 1
ATOM 937 C C . VAL A 1 117 ? 9.081 4.350 -18.495 1.00 96.50 117 VAL A C 1
ATOM 939 O O . VAL A 1 117 ? 9.001 5.564 -18.337 1.00 96.50 117 VAL A O 1
ATOM 942 N N . VAL A 1 118 ? 10.230 3.715 -18.715 1.00 96.75 118 VAL A N 1
ATOM 943 C CA . VAL A 1 118 ? 11.529 4.391 -18.819 1.00 96.75 118 VAL A CA 1
ATOM 944 C C . VAL A 1 118 ? 12.048 4.243 -20.237 1.00 96.75 118 VAL A C 1
ATOM 946 O O . VAL A 1 118 ? 12.398 3.142 -20.647 1.00 96.75 118 VAL A O 1
ATOM 949 N N . ASN A 1 119 ? 12.103 5.342 -20.980 1.00 96.75 119 ASN A N 1
ATOM 950 C CA . ASN A 1 119 ? 12.656 5.428 -22.332 1.00 96.75 119 ASN A CA 1
ATOM 951 C C . ASN A 1 119 ? 14.058 6.055 -22.352 1.00 96.75 119 ASN A C 1
ATOM 953 O O . ASN A 1 119 ? 14.696 6.094 -23.398 1.00 96.75 119 ASN A O 1
ATOM 957 N N . GLY A 1 120 ? 14.529 6.553 -21.209 1.00 95.19 120 GLY A N 1
ATOM 958 C CA . GLY A 1 120 ? 15.881 7.059 -21.018 1.00 95.19 120 GLY A CA 1
ATOM 959 C C . GLY A 1 120 ? 16.112 7.534 -19.586 1.00 95.19 120 GLY A C 1
ATOM 960 O O . GLY A 1 120 ? 15.211 7.533 -18.750 1.00 95.19 120 GLY A O 1
ATOM 961 N N . THR A 1 121 ? 17.327 7.990 -19.291 1.00 91.81 121 THR A N 1
ATOM 962 C CA . THR A 1 121 ? 17.723 8.400 -17.930 1.00 91.81 121 THR A CA 1
ATOM 963 C C . THR A 1 121 ? 16.923 9.582 -17.374 1.00 91.81 121 THR A C 1
ATOM 965 O O . THR A 1 121 ? 16.740 9.676 -16.163 1.00 91.81 121 THR A O 1
ATOM 968 N N . HIS A 1 122 ? 16.394 10.459 -18.230 1.00 94.31 122 HIS A N 1
ATOM 969 C CA . HIS A 1 122 ? 15.553 11.586 -17.812 1.00 94.31 122 HIS A CA 1
ATOM 970 C C . HIS A 1 122 ? 14.238 11.143 -17.145 1.00 94.31 122 HIS A C 1
ATOM 972 O O . HIS A 1 122 ? 13.769 11.811 -16.225 1.00 94.31 122 HIS A O 1
ATOM 978 N N . ASP A 1 123 ? 13.687 9.983 -17.520 1.00 95.56 123 ASP A N 1
ATOM 979 C CA . ASP A 1 123 ? 12.482 9.423 -16.892 1.00 95.56 123 ASP A CA 1
ATOM 980 C C . ASP A 1 123 ? 12.733 8.960 -15.448 1.00 95.56 123 ASP A C 1
ATOM 982 O O . ASP A 1 123 ? 11.789 8.739 -14.684 1.00 95.56 123 ASP A O 1
ATOM 986 N N . LEU A 1 124 ? 14.001 8.819 -15.051 1.00 92.50 124 LEU A N 1
ATOM 987 C CA . LEU A 1 124 ? 14.418 8.396 -13.712 1.00 92.50 124 LEU A CA 1
ATOM 988 C C . LEU A 1 124 ? 14.656 9.576 -12.759 1.00 92.50 124 LEU A C 1
ATOM 990 O O . LEU A 1 124 ? 14.912 9.365 -11.569 1.00 92.50 124 LEU A O 1
ATOM 994 N N . ILE A 1 125 ? 14.552 10.817 -13.247 1.00 92.31 125 ILE A N 1
ATOM 995 C CA . ILE A 1 125 ? 14.700 12.015 -12.417 1.00 92.31 125 ILE A CA 1
ATOM 996 C C . ILE A 1 125 ? 13.675 11.973 -11.272 1.00 92.31 125 ILE A C 1
ATOM 998 O O . ILE A 1 125 ? 12.486 11.699 -11.465 1.00 92.31 125 ILE A O 1
ATOM 1002 N N . GLY A 1 126 ? 14.164 12.230 -10.057 1.00 89.81 126 GLY A N 1
ATOM 1003 C CA . GLY A 1 126 ? 13.362 12.237 -8.833 1.00 89.81 126 GLY A CA 1
ATOM 1004 C C . GLY A 1 126 ? 13.169 10.873 -8.164 1.00 89.81 126 GLY A C 1
ATOM 1005 O O . GLY A 1 126 ? 12.598 10.840 -7.080 1.00 89.81 126 GLY A O 1
ATOM 1006 N N . ILE A 1 127 ? 13.652 9.764 -8.746 1.00 91.69 127 ILE A N 1
ATOM 1007 C CA . ILE A 1 127 ? 13.621 8.457 -8.066 1.00 91.69 127 ILE A CA 1
ATOM 1008 C C . ILE A 1 127 ? 14.633 8.426 -6.911 1.00 91.69 127 ILE A C 1
ATOM 1010 O O . ILE A 1 127 ? 14.283 8.001 -5.818 1.00 91.69 127 ILE A O 1
ATOM 1014 N N . GLY A 1 128 ? 15.866 8.905 -7.123 1.00 89.44 128 GLY A N 1
ATOM 1015 C CA . GLY A 1 128 ? 16.858 9.071 -6.046 1.00 89.44 128 GLY A CA 1
ATOM 1016 C C . GLY A 1 128 ? 17.258 7.778 -5.319 1.00 89.44 128 GLY A C 1
ATOM 1017 O O . GLY A 1 128 ? 17.670 7.834 -4.164 1.00 89.44 128 GLY A O 1
ATOM 1018 N N . LEU A 1 129 ? 17.116 6.621 -5.972 1.00 93.62 129 LEU A N 1
ATOM 1019 C CA . LEU A 1 129 ? 17.428 5.304 -5.410 1.00 93.62 129 LEU A CA 1
ATOM 1020 C C . LEU A 1 129 ? 18.783 4.789 -5.909 1.00 93.62 129 LEU A C 1
ATOM 1022 O O . LEU A 1 129 ? 19.209 5.160 -7.007 1.00 93.62 129 LEU A O 1
ATOM 1026 N N . PRO A 1 130 ? 19.458 3.922 -5.133 1.00 94.44 130 PRO A N 1
ATOM 1027 C CA . PRO A 1 130 ? 20.711 3.322 -5.564 1.00 94.44 130 PRO A CA 1
ATOM 1028 C C . PRO A 1 130 ? 20.485 2.343 -6.728 1.00 94.44 130 PRO A C 1
ATOM 1030 O O . PRO A 1 130 ? 19.383 1.843 -6.952 1.00 94.44 130 PRO A O 1
ATOM 1033 N N . PHE A 1 131 ? 21.534 2.070 -7.503 1.00 94.69 131 PHE A N 1
ATOM 1034 C CA . PHE A 1 131 ? 21.433 1.226 -8.700 1.00 94.69 131 PHE A CA 1
ATOM 1035 C C . PHE A 1 131 ? 21.195 -0.258 -8.402 1.00 94.69 131 PHE A C 1
ATOM 1037 O O . PHE A 1 131 ? 20.701 -0.978 -9.263 1.00 94.69 131 PHE A O 1
ATOM 1044 N N . ASP A 1 132 ? 21.491 -0.723 -7.196 1.00 95.75 132 ASP A N 1
ATOM 1045 C CA . ASP A 1 132 ? 21.167 -2.072 -6.727 1.00 95.75 132 ASP A CA 1
ATOM 1046 C C . ASP A 1 132 ? 19.734 -2.187 -6.174 1.00 95.75 132 ASP A C 1
ATOM 1048 O O . ASP A 1 132 ? 19.323 -3.257 -5.725 1.00 95.75 132 ASP A O 1
ATOM 1052 N N . TYR A 1 133 ? 18.945 -1.107 -6.225 1.00 95.44 133 TYR A N 1
ATOM 1053 C CA . TYR A 1 133 ? 17.584 -1.112 -5.713 1.00 95.44 133 TYR A CA 1
ATOM 1054 C C . TYR A 1 133 ? 16.674 -2.056 -6.520 1.00 95.44 133 TYR A C 1
ATOM 1056 O O . TYR A 1 133 ? 16.619 -1.931 -7.748 1.00 95.44 133 TYR A O 1
ATOM 1064 N N . PRO A 1 134 ? 15.906 -2.945 -5.861 1.00 94.38 134 PRO A N 1
ATOM 1065 C CA . PRO A 1 134 ? 15.089 -3.945 -6.537 1.00 94.38 134 PRO A CA 1
ATOM 1066 C C . PRO A 1 134 ? 13.813 -3.349 -7.153 1.00 94.38 134 PRO A C 1
ATOM 1068 O O . PRO A 1 134 ? 13.010 -2.691 -6.474 1.00 94.38 134 PRO A O 1
ATOM 1071 N N . ILE A 1 135 ? 13.598 -3.653 -8.432 1.00 92.81 135 ILE A N 1
ATOM 1072 C CA . ILE A 1 135 ? 12.449 -3.237 -9.251 1.00 92.81 135 ILE A CA 1
ATOM 1073 C C . ILE A 1 135 ? 11.749 -4.422 -9.928 1.00 92.81 135 ILE A C 1
ATOM 1075 O O . ILE A 1 135 ? 12.311 -5.545 -9.918 1.00 92.81 135 ILE A O 1
#

Sequence (135 aa):
MVVYIRQSKLPSEVSINKYNAQVGAYLQGEEVILYQSFSEIKELTSEDIVVDYIMETRALLKMMGLNVPVYDYPIELKEFYGRKIYAGILGEIVNIPDNWGKFIKPKAGSKVFTGRVVNGTHDLIGIGLPFDYPI

Organism: Streptococcus pneumoniae (NCBI:txid1313)

pLDDT: mean 88.78, std 8.02, range [58.53, 96.75]

Foldseek 3Di:
DEEEAEDDPDDDPLVVVSVVVVVVCVVVVHHYDYDHDPVVCPDDDPPYHYHDDPVVVCVVCVVVVHDDDDDDDDPVCVVVPVDDDDKDFQLCVAPPQVNAQDWDDQPDDDCLDDIDGGNYPVVCPPSPDDRRGMD

Radius of gyration: 20.7 Å; chains: 1; bounding box: 51×35×50 Å